Protein AF-A0A4P2R3R5-F1 (afdb_monomer_lite)

Sequence (66 aa):
MAGAGLAWVFDFTIAPELASGALVTVLDELAADERPIHALYRSPRHVIPRVRVFLDFAAALLAPPA

Radius of gyration: 17.05 Å; chains: 1; bounding box: 36×23×50 Å

pLDDT: mean 86.43, std 9.36, range [52.41, 95.44]

Secondary structure (DSSP, 8-state):
----------GGGSHHHHHHTSS----GGGPPPP----------SS--HHHHHHHHHHHHHSPPP-

InterPro domains:
  IPR005119 LysR, substrate-binding [PF03466] (2-60)
  IPR058163 LysR-type transcriptional regulator, proteobacterial-type [PTHR30537] (1-63)

Structure (mmCIF, N/CA/C/O backbone):
data_AF-A0A4P2R3R5-F1
#
_entry.id   AF-A0A4P2R3R5-F1
#
loop_
_atom_site.group_PDB
_atom_site.id
_atom_site.type_symbol
_atom_site.label_atom_id
_atom_site.label_alt_id
_atom_site.label_comp_id
_atom_site.label_asym_id
_atom_site.label_entity_id
_atom_site.label_seq_id
_atom_site.pdbx_PDB_ins_code
_atom_site.Cartn_x
_atom_site.Cartn_y
_atom_site.Cartn_z
_atom_site.occupancy
_atom_site.B_iso_or_equiv
_atom_site.auth_seq_id
_atom_site.auth_comp_id
_atom_site.auth_asym_id
_atom_site.auth_atom_id
_atom_site.pdbx_PDB_model_num
ATOM 1 N N . MET A 1 1 ? 1.060 8.234 19.250 1.00 60.09 1 MET A N 1
ATOM 2 C CA . MET A 1 1 ? -0.123 9.121 19.128 1.00 60.09 1 MET A CA 1
ATOM 3 C C . MET A 1 1 ? -0.913 9.056 20.430 1.00 60.09 1 MET A C 1
ATOM 5 O O . MET A 1 1 ? -1.034 7.970 20.970 1.00 60.09 1 MET A O 1
ATOM 9 N N . ALA A 1 2 ? -1.391 10.178 20.976 1.00 77.44 2 ALA A N 1
ATOM 10 C CA . ALA A 1 2 ? -1.958 10.249 22.335 1.00 77.44 2 ALA A CA 1
ATOM 11 C C . ALA A 1 2 ? -3.497 10.095 22.404 1.00 77.44 2 ALA A C 1
ATOM 13 O O . ALA A 1 2 ? -4.122 10.648 23.300 1.00 77.44 2 ALA A O 1
ATOM 14 N N . GLY A 1 3 ? -4.126 9.404 21.443 1.00 80.00 3 GLY A N 1
ATOM 15 C CA . GLY A 1 3 ? -5.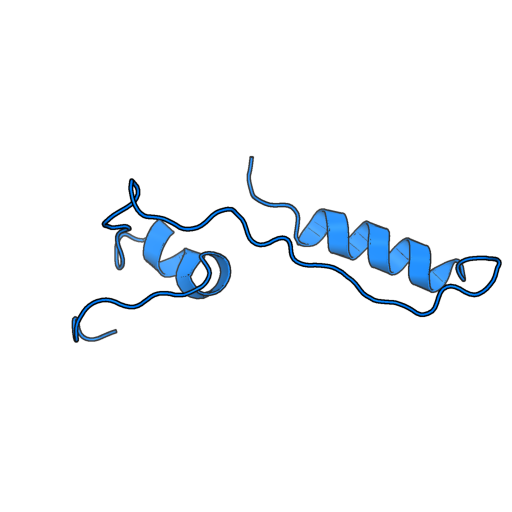588 9.218 21.437 1.00 80.00 3 GLY A CA 1
ATOM 16 C C . GLY A 1 3 ? -6.395 10.508 21.224 1.00 80.00 3 GLY A C 1
ATOM 17 O O . GLY A 1 3 ? -7.488 10.647 21.757 1.00 80.00 3 GLY A O 1
ATOM 18 N N . ALA A 1 4 ? -5.857 11.465 20.461 1.00 88.25 4 ALA A N 1
ATOM 19 C CA . ALA A 1 4 ? -6.453 12.793 20.276 1.00 88.25 4 ALA A CA 1
ATOM 20 C C . ALA A 1 4 ? -7.708 12.820 19.374 1.00 88.25 4 ALA A C 1
ATOM 22 O O . ALA A 1 4 ? -8.325 13.873 19.231 1.00 88.25 4 ALA A O 1
ATOM 23 N N . GLY A 1 5 ? -8.079 11.694 18.756 1.00 91.12 5 GLY A N 1
ATOM 24 C CA . GLY A 1 5 ? -9.257 11.583 17.897 1.00 91.12 5 GLY A CA 1
ATOM 25 C C . GLY A 1 5 ? -9.040 10.670 16.692 1.00 91.12 5 GLY A C 1
ATOM 26 O O . GLY A 1 5 ? -8.167 9.803 16.706 1.00 91.12 5 GLY A O 1
ATOM 27 N N . LEU A 1 6 ? -9.856 10.889 15.659 1.00 93.56 6 LEU A N 1
ATOM 28 C CA . LEU A 1 6 ? -9.813 10.175 14.382 1.00 93.56 6 LEU A CA 1
ATOM 29 C C . LEU A 1 6 ? -8.985 10.950 13.351 1.00 93.56 6 LEU A C 1
ATOM 31 O O . LEU A 1 6 ? -8.979 12.181 13.346 1.00 93.56 6 LEU A O 1
ATOM 35 N N . ALA A 1 7 ? -8.328 10.224 12.451 1.00 91.69 7 ALA A N 1
ATOM 36 C CA . ALA A 1 7 ? -7.601 10.790 11.323 1.00 91.69 7 ALA A CA 1
ATOM 37 C C . ALA A 1 7 ? -7.897 9.982 10.058 1.00 91.69 7 ALA A C 1
ATOM 39 O O . ALA A 1 7 ? -8.086 8.770 10.123 1.00 91.69 7 ALA A O 1
ATOM 40 N N . TRP A 1 8 ? -7.903 10.659 8.911 1.00 91.19 8 TRP A N 1
ATOM 41 C CA . TRP A 1 8 ? -7.963 10.007 7.609 1.00 91.19 8 TRP A CA 1
ATOM 42 C C . TRP A 1 8 ? -6.603 10.137 6.931 1.00 91.19 8 TRP A C 1
ATOM 44 O O . TRP A 1 8 ? -6.176 11.233 6.567 1.00 91.19 8 TRP A O 1
ATOM 54 N N . VAL A 1 9 ? -5.898 9.015 6.838 1.00 89.69 9 VAL A N 1
ATOM 55 C CA . VAL A 1 9 ? -4.521 8.920 6.345 1.00 89.69 9 VAL A CA 1
ATOM 56 C C . VAL A 1 9 ? -4.383 7.696 5.446 1.00 89.69 9 VAL A C 1
ATOM 58 O O . VAL A 1 9 ? -5.284 6.862 5.390 1.00 89.69 9 VAL A O 1
ATOM 61 N N . PHE A 1 10 ? -3.258 7.585 4.743 1.00 88.31 10 PHE A N 1
ATOM 62 C CA . PHE A 1 10 ? -2.947 6.375 3.990 1.00 88.31 10 PHE A CA 1
ATOM 63 C C . PHE A 1 10 ? -2.445 5.272 4.921 1.00 88.31 10 PHE A C 1
ATOM 65 O O . PHE A 1 10 ? -1.625 5.528 5.805 1.00 88.31 10 PHE A O 1
ATOM 72 N N . ASP A 1 11 ? -2.889 4.048 4.677 1.00 88.19 11 ASP A N 1
ATOM 73 C CA . ASP A 1 11 ? -2.523 2.844 5.425 1.00 88.19 11 ASP A CA 1
ATOM 74 C C . ASP A 1 11 ? -1.005 2.650 5.564 1.00 88.19 11 ASP A C 1
ATOM 76 O O . ASP A 1 11 ? -0.510 2.401 6.663 1.00 88.19 11 ASP A O 1
ATOM 80 N N . PHE A 1 12 ? -0.238 2.874 4.496 1.00 86.50 12 PHE A N 1
ATOM 81 C CA . PHE A 1 12 ? 1.213 2.692 4.484 1.00 86.50 12 PHE A CA 1
ATOM 82 C C . PHE A 1 12 ? 1.946 3.640 5.442 1.00 86.50 12 PHE A C 1
ATOM 84 O O . PHE A 1 12 ? 3.073 3.355 5.843 1.00 86.50 12 PHE A O 1
ATOM 91 N N . THR A 1 13 ? 1.328 4.763 5.824 1.00 89.69 13 THR A N 1
ATOM 92 C CA . THR A 1 13 ? 1.917 5.700 6.795 1.00 89.69 13 THR A CA 1
ATOM 93 C C . THR A 1 13 ? 1.768 5.242 8.241 1.00 89.69 13 THR A C 1
ATOM 95 O O . THR A 1 13 ? 2.496 5.738 9.097 1.00 89.69 13 THR A O 1
ATOM 98 N N . ILE A 1 14 ? 0.849 4.306 8.501 1.00 92.56 14 ILE A N 1
ATOM 99 C CA . ILE A 1 14 ? 0.481 3.818 9.837 1.00 92.56 14 ILE A CA 1
ATOM 100 C C . ILE A 1 14 ? 0.480 2.283 9.926 1.00 92.56 14 ILE A C 1
ATOM 102 O O . ILE A 1 14 ? -0.108 1.694 10.834 1.00 92.56 14 ILE A O 1
ATOM 106 N N . ALA A 1 15 ? 1.142 1.613 8.978 1.00 91.31 15 ALA A N 1
ATOM 107 C CA . ALA A 1 15 ? 1.205 0.156 8.909 1.00 91.31 15 ALA A CA 1
ATOM 108 C C . ALA A 1 15 ? 1.765 -0.496 10.195 1.00 91.31 15 ALA A C 1
ATOM 110 O O . ALA A 1 15 ? 1.177 -1.479 10.652 1.00 91.31 15 ALA A O 1
ATOM 111 N N . PRO A 1 16 ? 2.832 0.027 10.842 1.00 92.94 16 PRO A N 1
ATOM 112 C CA . PRO A 1 16 ? 3.312 -0.511 12.119 1.00 92.94 16 PRO A CA 1
ATOM 113 C C . PRO A 1 16 ? 2.280 -0.399 13.251 1.00 92.94 16 PRO A C 1
ATOM 115 O O . PRO A 1 16 ? 2.170 -1.285 14.101 1.00 92.94 16 PRO A O 1
ATOM 118 N N . GLU A 1 17 ? 1.513 0.685 13.280 1.00 93.69 17 GLU A N 1
ATOM 119 C CA . GLU A 1 17 ? 0.498 0.942 14.294 1.00 93.69 17 GLU A CA 1
ATOM 120 C C . GLU A 1 17 ? -0.735 0.059 14.109 1.00 93.69 17 GLU A C 1
ATOM 122 O O . GLU A 1 17 ? -1.276 -0.416 15.107 1.00 93.69 17 GLU A O 1
A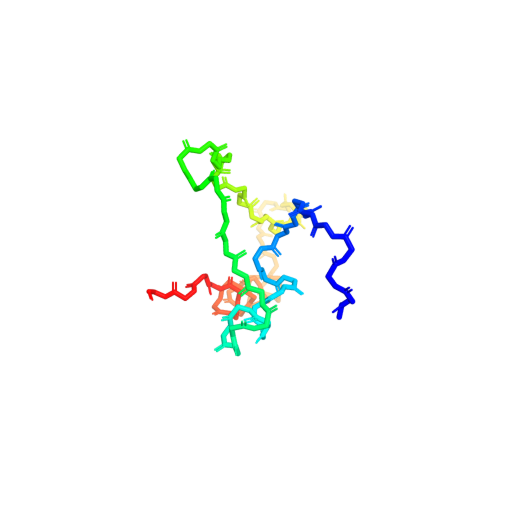TOM 127 N N . LEU A 1 18 ? -1.133 -0.224 12.864 1.00 93.00 18 LEU A N 1
ATOM 128 C CA . LEU A 1 18 ? -2.158 -1.233 12.581 1.00 93.00 18 LEU A CA 1
ATOM 129 C C . LEU A 1 18 ? -1.674 -2.629 12.977 1.00 93.00 18 LEU A C 1
ATOM 131 O O . LEU A 1 18 ? -2.385 -3.352 13.669 1.00 93.00 18 LEU A O 1
ATOM 135 N N . ALA A 1 19 ? -0.443 -2.992 12.602 1.00 93.69 19 ALA A N 1
ATOM 136 C CA . ALA A 1 19 ? 0.121 -4.306 12.910 1.00 93.69 19 ALA A CA 1
ATOM 137 C C . ALA A 1 19 ? 0.280 -4.549 14.422 1.00 93.69 19 ALA A C 1
ATOM 139 O O . ALA A 1 19 ? 0.109 -5.671 14.894 1.00 93.69 19 ALA A O 1
ATOM 140 N N . SER A 1 20 ? 0.595 -3.505 15.191 1.00 95.44 20 SER A N 1
ATOM 141 C CA . SER A 1 20 ? 0.702 -3.578 16.656 1.00 95.44 20 SER A CA 1
ATOM 142 C C . SER A 1 20 ? -0.634 -3.421 17.389 1.00 95.44 20 SER A C 1
ATOM 144 O O . SER A 1 20 ? -0.674 -3.615 18.604 1.00 95.44 20 SER A 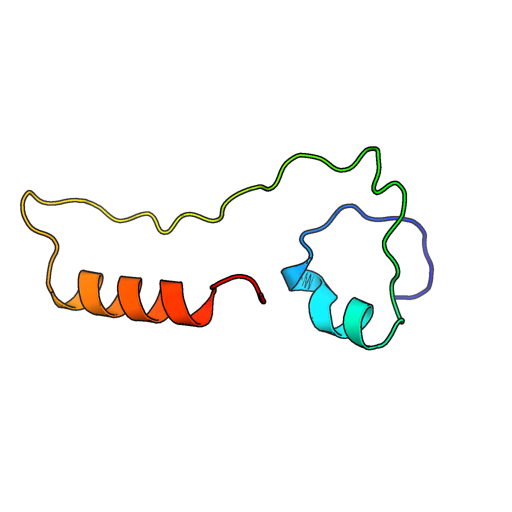O 1
ATOM 146 N N . GLY A 1 21 ? -1.715 -3.054 16.691 1.00 94.06 21 GLY A N 1
ATOM 147 C CA . GLY A 1 21 ? -3.007 -2.723 17.299 1.00 94.06 21 GLY A CA 1
ATOM 148 C C . GLY A 1 21 ? -3.016 -1.392 18.062 1.00 94.06 21 GLY A C 1
ATOM 149 O O . GLY A 1 21 ? -3.956 -1.112 18.805 1.00 94.06 21 GLY A O 1
ATOM 150 N N . ALA A 1 22 ? -1.980 -0.562 17.900 1.00 93.88 22 ALA A N 1
ATOM 151 C CA . ALA A 1 22 ? -1.928 0.785 18.466 1.00 93.88 22 ALA A CA 1
ATOM 152 C C . ALA A 1 22 ? -2.919 1.743 17.778 1.00 93.88 22 ALA A C 1
ATOM 154 O O . ALA A 1 22 ? -3.340 2.733 18.381 1.00 93.88 22 ALA A O 1
ATOM 155 N N . LEU A 1 23 ? -3.287 1.445 16.529 1.00 94.50 23 LEU A N 1
ATOM 156 C CA . LEU A 1 23 ? -4.400 2.050 15.805 1.00 94.50 23 LEU A CA 1
ATOM 157 C C . LEU A 1 23 ? -5.355 0.965 15.301 1.00 94.50 23 LEU A C 1
ATOM 159 O O . LEU A 1 23 ? -4.961 -0.178 15.087 1.00 94.50 23 LEU A O 1
ATOM 163 N N . VAL A 1 24 ? -6.608 1.358 15.081 1.00 93.38 24 VAL A N 1
ATOM 164 C CA . VAL A 1 24 ? -7.658 0.517 14.498 1.00 93.38 24 VAL A CA 1
ATOM 165 C C . VAL A 1 24 ? -8.363 1.281 13.385 1.00 93.38 24 VAL A C 1
ATOM 167 O O . VAL A 1 24 ? -8.479 2.509 13.454 1.00 93.38 24 VAL A O 1
ATOM 170 N N . THR A 1 25 ? -8.829 0.564 12.364 1.00 94.19 25 THR A N 1
ATOM 171 C CA . THR A 1 25 ? -9.699 1.137 11.335 1.00 94.19 25 THR A CA 1
ATOM 172 C C . THR A 1 25 ? -11.117 1.290 11.884 1.00 94.19 25 THR A C 1
ATOM 174 O O . THR A 1 25 ? -11.547 0.550 12.771 1.00 94.19 25 THR A O 1
ATOM 177 N N . VAL A 1 26 ? -11.827 2.312 11.412 1.00 93.56 26 VAL A N 1
ATOM 178 C CA . VAL A 1 26 ? -13.223 2.585 11.766 1.00 93.56 26 VAL A CA 1
ATOM 179 C C . VAL A 1 26 ? -13.934 3.153 10.546 1.00 93.56 26 VAL A C 1
ATOM 181 O O . VAL A 1 26 ? -13.299 3.778 9.701 1.00 93.56 26 VAL A O 1
ATOM 184 N N . LEU A 1 27 ? -15.264 3.016 10.508 1.00 93.75 27 LEU A N 1
ATOM 185 C CA . LEU A 1 27 ? -16.098 3.498 9.399 1.00 93.75 27 LEU A CA 1
ATOM 186 C C . LEU A 1 27 ? -15.725 2.859 8.047 1.00 93.75 27 LEU A C 1
ATOM 188 O O . LEU A 1 27 ? -15.850 3.510 7.014 1.00 93.75 27 LEU A O 1
ATOM 192 N N . ASP A 1 28 ? -15.301 1.593 8.047 1.00 90.94 28 ASP A N 1
ATOM 193 C CA . ASP A 1 28 ? -14.828 0.893 6.842 1.00 90.94 28 ASP A CA 1
ATOM 194 C C . ASP A 1 28 ? -15.895 0.836 5.729 1.00 90.94 28 ASP A C 1
ATOM 196 O O . ASP A 1 28 ? -15.571 0.910 4.550 1.00 90.94 28 ASP A O 1
ATOM 200 N N . GLU A 1 29 ? -17.184 0.817 6.089 1.00 92.19 29 GLU A N 1
ATOM 201 C CA . GLU A 1 29 ? -18.311 0.880 5.140 1.00 92.19 29 GLU A CA 1
ATOM 202 C C . GLU A 1 29 ? -18.432 2.225 4.403 1.00 92.19 29 GLU A C 1
ATOM 204 O O . GLU A 1 29 ? -19.093 2.318 3.370 1.00 92.19 29 GLU A O 1
ATOM 209 N N . LEU A 1 30 ? -17.817 3.278 4.944 1.00 90.44 30 LEU A N 1
ATOM 210 C CA . LEU A 1 30 ? -17.795 4.630 4.383 1.00 90.44 30 LEU A CA 1
ATOM 211 C C . LEU A 1 30 ? -16.414 4.991 3.818 1.00 90.44 30 LEU A C 1
ATOM 213 O O . LEU A 1 30 ? -16.181 6.153 3.470 1.00 90.44 30 LEU A O 1
ATOM 217 N N . ALA A 1 31 ? -15.486 4.031 3.764 1.00 85.56 31 ALA A N 1
ATOM 218 C CA . ALA A 1 31 ? -14.155 4.254 3.228 1.00 85.56 31 ALA A CA 1
ATOM 219 C C . ALA A 1 31 ? -14.230 4.653 1.746 1.00 85.56 31 ALA A C 1
ATOM 221 O O . ALA A 1 31 ? -15.062 4.166 0.983 1.00 85.56 31 ALA A O 1
ATOM 222 N N . ALA A 1 32 ? -13.353 5.573 1.339 1.00 81.00 32 ALA A N 1
ATOM 223 C CA . ALA A 1 32 ? -13.223 5.931 -0.066 1.00 81.00 32 ALA A CA 1
ATOM 224 C C . ALA A 1 32 ? -12.559 4.796 -0.853 1.00 81.00 32 ALA A C 1
ATOM 226 O O . ALA A 1 32 ? -11.766 4.039 -0.294 1.00 81.00 32 ALA A O 1
ATOM 227 N N . ASP A 1 33 ? -12.818 4.760 -2.161 1.00 81.88 33 ASP A N 1
ATOM 228 C CA . ASP A 1 33 ? -12.151 3.836 -3.076 1.00 81.88 33 ASP A CA 1
ATOM 229 C C . ASP A 1 33 ? -10.622 3.916 -2.960 1.00 81.88 33 ASP A C 1
ATOM 231 O O . ASP A 1 33 ? -10.045 4.978 -2.674 1.00 81.88 33 ASP A O 1
ATOM 235 N N . GLU A 1 34 ? -9.966 2.787 -3.241 1.00 79.75 34 GLU A N 1
ATOM 236 C CA . GLU A 1 34 ? -8.512 2.702 -3.307 1.00 79.75 34 GLU A CA 1
ATOM 237 C C . GLU A 1 34 ? -7.941 3.798 -4.211 1.00 79.75 34 GLU A C 1
ATOM 239 O O . GLU A 1 34 ? -8.354 3.998 -5.357 1.00 79.75 34 GLU A O 1
ATOM 244 N N . ARG A 1 35 ? -6.949 4.519 -3.683 1.00 81.81 35 ARG A N 1
ATOM 245 C CA . ARG A 1 35 ? -6.242 5.565 -4.421 1.00 81.81 35 ARG A CA 1
ATOM 246 C C . ARG A 1 35 ? -4.916 5.005 -4.921 1.00 81.81 35 ARG A C 1
ATOM 248 O O . ARG A 1 35 ? -3.976 4.921 -4.130 1.00 81.81 35 ARG A O 1
ATOM 255 N N . PRO A 1 36 ? -4.806 4.643 -6.210 1.00 83.06 36 PRO A N 1
ATOM 256 C CA . PRO A 1 36 ? -3.574 4.079 -6.732 1.00 83.06 36 PRO A CA 1
ATOM 257 C C . PRO A 1 36 ? -2.438 5.106 -6.687 1.00 83.06 36 PRO A C 1
ATOM 259 O O . PRO A 1 36 ? -2.608 6.282 -7.021 1.00 83.06 36 PRO A O 1
ATOM 262 N N . ILE A 1 37 ? -1.249 4.641 -6.306 1.00 86.00 37 ILE A N 1
ATOM 263 C CA . ILE A 1 37 ? -0.014 5.424 -6.376 1.00 86.00 37 ILE A CA 1
ATOM 264 C C . ILE A 1 37 ? 0.632 5.169 -7.739 1.00 86.00 37 ILE A C 1
ATOM 266 O O . ILE A 1 37 ? 0.896 4.029 -8.116 1.00 86.00 37 ILE A O 1
ATOM 270 N N . HIS A 1 38 ? 0.913 6.238 -8.488 1.00 88.25 38 HIS A N 1
ATOM 271 C CA . HIS A 1 38 ? 1.490 6.144 -9.828 1.00 88.25 38 HIS A CA 1
ATOM 272 C C . HIS A 1 38 ? 2.926 6.669 -9.875 1.00 88.25 38 HIS A 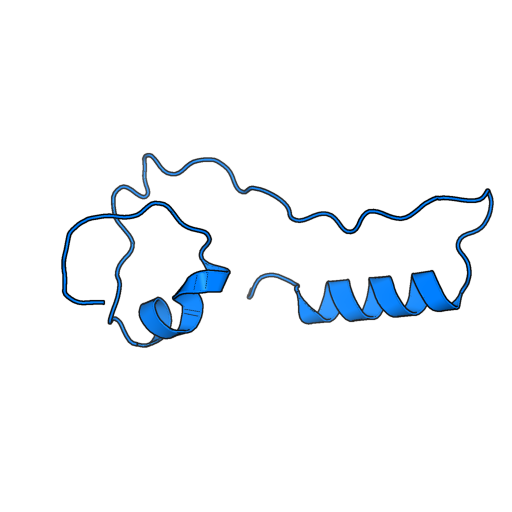C 1
ATOM 274 O O . HIS A 1 38 ? 3.215 7.781 -9.432 1.00 88.25 38 HIS A O 1
ATOM 280 N N . ALA A 1 39 ? 3.818 5.905 -10.506 1.00 89.56 39 ALA A N 1
ATOM 281 C CA . ALA A 1 39 ? 5.147 6.379 -10.871 1.00 89.56 39 ALA A CA 1
ATOM 282 C C . ALA A 1 39 ? 5.079 7.160 -12.194 1.00 89.56 39 ALA A C 1
ATOM 284 O O . ALA A 1 39 ? 4.880 6.584 -13.266 1.00 89.56 39 ALA A O 1
ATOM 285 N N . LEU A 1 40 ? 5.254 8.481 -12.126 1.00 90.44 40 LEU A N 1
ATOM 286 C CA . LEU A 1 40 ? 5.266 9.344 -13.306 1.00 90.44 40 LEU A CA 1
ATOM 287 C C . LEU A 1 40 ? 6.686 9.506 -13.849 1.00 90.44 40 LEU A C 1
ATOM 289 O O . LEU A 1 40 ? 7.616 9.864 -13.129 1.00 90.44 40 LEU A O 1
ATOM 293 N N . TYR A 1 41 ? 6.842 9.298 -15.151 1.00 86.44 41 TYR A N 1
ATOM 294 C CA . TYR A 1 41 ? 8.091 9.529 -15.864 1.00 86.44 41 TYR A CA 1
ATOM 295 C C . TYR A 1 41 ? 7.788 10.089 -17.253 1.00 86.44 41 TYR A C 1
ATOM 297 O O . TYR A 1 41 ? 6.727 9.845 -17.828 1.00 86.44 41 TYR A O 1
ATOM 305 N N . ARG A 1 42 ? 8.717 10.865 -17.819 1.00 80.88 42 ARG A N 1
ATOM 306 C CA . ARG A 1 42 ? 8.596 11.266 -19.225 1.00 80.88 42 ARG A CA 1
ATOM 307 C C . ARG A 1 42 ? 8.738 10.019 -20.083 1.00 80.88 42 ARG A C 1
ATOM 309 O O . ARG A 1 42 ? 9.737 9.322 -19.948 1.00 80.88 42 ARG A O 1
ATOM 316 N N . SER A 1 43 ? 7.790 9.787 -20.983 1.00 68.94 43 SER A N 1
ATOM 317 C CA . SER A 1 43 ? 7.883 8.734 -21.993 1.00 68.94 43 SER A CA 1
ATOM 318 C C . SER A 1 43 ? 8.505 9.292 -23.280 1.00 68.94 43 SER A C 1
ATOM 320 O O . SER A 1 43 ? 7.773 9.789 -24.139 1.00 68.94 43 SER A O 1
ATOM 322 N N . PRO A 1 44 ? 9.836 9.235 -23.486 1.00 67.94 44 PRO A N 1
ATOM 323 C CA . PRO A 1 44 ? 10.363 9.235 -24.845 1.00 67.94 44 PRO A CA 1
ATOM 324 C C . PRO A 1 44 ? 9.795 8.021 -25.598 1.00 67.94 44 PRO A C 1
ATOM 326 O O . PRO A 1 44 ? 9.349 7.061 -24.974 1.00 67.94 44 PRO A O 1
ATOM 329 N N . ARG A 1 45 ? 9.820 8.035 -26.940 1.00 68.44 45 ARG A N 1
ATOM 330 C CA . ARG A 1 45 ? 9.324 6.917 -27.779 1.00 68.44 45 ARG A CA 1
ATOM 331 C C . ARG A 1 45 ? 9.831 5.529 -27.335 1.00 68.44 45 ARG A C 1
ATOM 333 O O . ARG A 1 45 ? 9.162 4.542 -27.600 1.00 68.44 45 ARG A O 1
ATOM 340 N N . HIS A 1 46 ? 10.977 5.466 -26.650 1.00 74.69 46 HIS A N 1
ATOM 341 C CA . HIS A 1 46 ? 11.510 4.265 -26.009 1.00 74.69 46 HIS A CA 1
ATOM 342 C C . HIS A 1 46 ? 11.866 4.555 -24.547 1.00 74.69 46 HIS A C 1
ATOM 344 O O . HIS A 1 46 ? 12.627 5.485 -24.278 1.00 74.69 46 HIS A O 1
ATOM 350 N N . VAL A 1 47 ? 11.364 3.750 -23.607 1.00 73.62 47 VAL A N 1
ATOM 351 C CA . VAL A 1 47 ? 11.755 3.837 -22.190 1.00 73.62 47 VAL A CA 1
ATOM 352 C C . VAL A 1 47 ? 13.239 3.499 -22.057 1.00 73.62 47 VAL A C 1
ATOM 354 O O . VAL A 1 47 ? 13.695 2.460 -22.531 1.00 73.62 47 VAL A O 1
ATOM 357 N N . ILE A 1 48 ? 14.005 4.372 -21.400 1.00 86.69 48 ILE A N 1
ATOM 358 C CA . ILE A 1 48 ? 15.430 4.141 -21.142 1.00 86.69 48 ILE A CA 1
ATOM 359 C C . ILE A 1 48 ? 15.562 2.909 -20.223 1.00 86.69 48 ILE A C 1
ATOM 361 O O . ILE A 1 48 ? 14.920 2.900 -19.170 1.00 86.69 48 ILE A O 1
ATOM 365 N N . PRO A 1 49 ? 16.409 1.904 -20.536 1.00 90.38 49 PRO A N 1
ATOM 366 C CA . PRO A 1 49 ? 16.489 0.651 -19.774 1.00 90.38 49 PRO A CA 1
ATOM 367 C C . PRO A 1 49 ? 16.655 0.831 -18.261 1.00 90.38 49 PRO A C 1
ATOM 369 O O . PRO A 1 49 ? 16.000 0.153 -17.479 1.00 90.38 49 PRO A O 1
ATOM 372 N N . ARG A 1 50 ? 17.461 1.810 -17.828 1.00 90.94 50 ARG A N 1
ATOM 373 C CA . ARG A 1 50 ? 17.645 2.121 -16.401 1.00 90.94 50 ARG A CA 1
ATOM 374 C C . ARG A 1 50 ? 16.354 2.577 -15.711 1.00 90.94 50 ARG A C 1
ATOM 376 O O . ARG A 1 50 ? 16.144 2.242 -14.553 1.00 90.94 50 ARG A O 1
ATOM 383 N N . VAL A 1 51 ? 15.496 3.326 -16.409 1.00 91.44 51 VAL A N 1
ATOM 384 C CA . VAL A 1 51 ? 14.182 3.733 -15.883 1.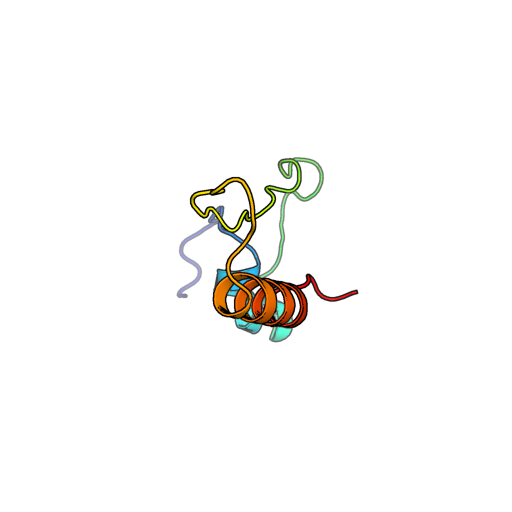00 91.44 51 VAL A CA 1
ATOM 385 C C . VAL A 1 51 ? 13.279 2.513 -15.772 1.00 91.44 51 VAL A C 1
ATOM 387 O O . VAL A 1 51 ? 12.644 2.337 -14.743 1.00 91.44 51 VAL A O 1
ATOM 390 N N . ARG A 1 52 ? 13.270 1.641 -16.787 1.00 90.06 52 ARG A N 1
ATOM 391 C CA . ARG A 1 52 ? 12.478 0.406 -16.757 1.00 90.06 52 ARG A CA 1
ATOM 392 C C . ARG A 1 52 ? 12.853 -0.480 -15.570 1.00 90.06 52 ARG A C 1
ATOM 394 O O . ARG A 1 52 ? 11.977 -0.813 -14.787 1.00 90.06 52 ARG A O 1
ATOM 401 N N . VAL A 1 53 ? 14.143 -0.761 -15.387 1.00 94.31 53 VAL A N 1
ATOM 402 C CA . VAL A 1 53 ? 14.632 -1.575 -14.261 1.00 94.31 53 VAL A CA 1
ATOM 403 C C . VAL A 1 53 ? 14.264 -0.951 -12.912 1.00 94.31 53 VAL A C 1
ATOM 405 O O . VAL A 1 53 ? 13.867 -1.665 -11.997 1.00 94.31 53 VAL A O 1
ATOM 408 N N . PHE A 1 54 ? 14.354 0.376 -12.779 1.00 93.44 54 PHE A N 1
ATOM 409 C CA . PHE A 1 54 ? 13.931 1.058 -11.555 1.00 93.44 54 PHE A CA 1
ATOM 410 C C . PHE A 1 54 ? 12.423 0.934 -11.305 1.00 93.44 54 PHE A C 1
ATOM 412 O O . PHE A 1 54 ? 12.019 0.674 -10.177 1.00 93.44 54 PHE A O 1
ATOM 419 N N . LEU A 1 55 ? 11.596 1.108 -12.341 1.00 93.06 55 LEU A N 1
ATOM 420 C CA . LEU A 1 55 ? 10.144 0.966 -12.228 1.00 93.06 55 LEU A CA 1
ATOM 421 C C . LEU A 1 55 ? 9.751 -0.465 -11.849 1.00 93.06 55 LEU A C 1
ATOM 423 O O . LEU A 1 55 ? 8.910 -0.631 -10.973 1.00 93.06 55 LEU A O 1
ATOM 427 N N . ASP A 1 56 ? 10.387 -1.473 -12.449 1.00 93.31 56 ASP A N 1
ATOM 428 C CA . ASP A 1 56 ? 10.136 -2.883 -12.130 1.00 93.31 56 ASP A CA 1
ATOM 429 C C . ASP A 1 56 ? 10.518 -3.190 -10.665 1.00 93.31 56 ASP A C 1
ATOM 431 O O . ASP A 1 56 ? 9.753 -3.824 -9.938 1.00 93.31 56 ASP A O 1
ATOM 435 N N . PHE A 1 57 ? 11.661 -2.672 -10.195 1.00 94.81 57 PHE A N 1
ATOM 436 C CA . PHE A 1 57 ? 12.074 -2.772 -8.790 1.00 94.81 57 PHE A CA 1
ATOM 437 C C . PHE A 1 57 ? 11.089 -2.078 -7.839 1.00 94.81 57 PHE A C 1
ATOM 439 O O . PHE A 1 57 ? 10.670 -2.667 -6.845 1.00 94.81 57 PHE A O 1
ATOM 446 N N . ALA A 1 58 ? 10.710 -0.834 -8.140 1.00 93.75 58 ALA A N 1
ATOM 447 C CA . ALA A 1 58 ? 9.806 -0.056 -7.302 1.00 93.75 58 ALA A CA 1
ATOM 448 C C . ALA A 1 58 ? 8.409 -0.688 -7.242 1.00 93.75 58 ALA A C 1
ATOM 450 O O . ALA A 1 58 ? 7.819 -0.738 -6.168 1.00 93.75 58 ALA A O 1
ATOM 451 N N . ALA A 1 59 ? 7.904 -1.211 -8.363 1.00 91.06 59 ALA A N 1
ATOM 452 C CA . ALA A 1 59 ? 6.625 -1.909 -8.414 1.00 91.06 59 ALA A CA 1
ATOM 453 C C . ALA A 1 59 ? 6.628 -3.174 -7.547 1.00 91.06 59 ALA A C 1
ATOM 455 O O . ALA A 1 59 ? 5.654 -3.426 -6.849 1.00 91.06 59 ALA A O 1
ATOM 456 N N . ALA A 1 60 ? 7.724 -3.940 -7.544 1.00 92.00 60 ALA A N 1
ATOM 457 C CA . ALA A 1 60 ? 7.856 -5.107 -6.675 1.00 92.00 60 ALA A CA 1
ATOM 458 C C . ALA A 1 60 ? 7.974 -4.724 -5.189 1.00 92.00 60 ALA A C 1
ATOM 460 O O . ALA A 1 60 ? 7.404 -5.396 -4.335 1.00 92.00 60 ALA A O 1
ATOM 461 N N . LEU A 1 61 ? 8.701 -3.645 -4.877 1.00 90.31 61 LEU A N 1
ATOM 462 C CA . LEU A 1 61 ? 8.904 -3.171 -3.505 1.00 90.31 61 LEU A CA 1
ATOM 463 C C . LEU A 1 61 ? 7.639 -2.553 -2.888 1.00 90.31 61 LEU A C 1
ATOM 465 O O . LEU A 1 61 ? 7.430 -2.671 -1.685 1.00 90.31 61 LEU A O 1
ATOM 469 N N . LEU A 1 62 ? 6.839 -1.857 -3.6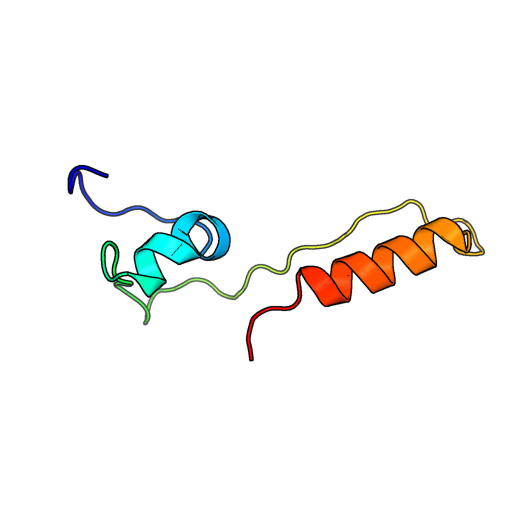97 1.00 87.19 62 LEU A N 1
ATOM 470 C CA . LEU A 1 62 ? 5.659 -1.099 -3.267 1.00 87.19 62 LEU A CA 1
ATOM 471 C C . LEU A 1 62 ? 4.342 -1.832 -3.550 1.00 87.19 62 LEU A C 1
ATOM 473 O O . LEU A 1 62 ? 3.277 -1.233 -3.407 1.00 87.19 62 LEU A O 1
ATOM 477 N N . ALA A 1 63 ? 4.399 -3.090 -3.992 1.00 80.69 63 ALA A N 1
ATOM 478 C CA . ALA A 1 63 ? 3.199 -3.884 -4.198 1.00 80.69 63 ALA A CA 1
ATOM 479 C C . ALA A 1 63 ? 2.431 -3.999 -2.869 1.00 80.69 63 ALA A C 1
ATOM 481 O O . ALA A 1 63 ? 3.056 -4.287 -1.841 1.00 80.69 63 ALA A O 1
ATOM 482 N N . PRO A 1 64 ? 1.105 -3.769 -2.864 1.00 68.44 64 PRO A N 1
ATOM 483 C CA . PRO A 1 64 ? 0.311 -3.979 -1.666 1.00 68.44 64 PRO A CA 1
ATOM 484 C C . PRO A 1 64 ? 0.472 -5.432 -1.185 1.00 68.44 64 PRO A C 1
ATOM 486 O O . PRO A 1 64 ? 0.608 -6.339 -2.016 1.00 68.44 64 PRO A O 1
ATOM 489 N N . PRO A 1 65 ? 0.509 -5.665 0.139 1.00 62.47 65 PRO A N 1
ATOM 490 C CA . PRO A 1 65 ? 0.524 -7.018 0.681 1.00 62.47 65 PRO A CA 1
ATOM 491 C C . PRO A 1 65 ? -0.720 -7.785 0.204 1.00 62.47 65 PRO A C 1
ATOM 493 O O . PRO A 1 65 ? -1.800 -7.205 0.100 1.00 62.47 65 PRO A O 1
ATOM 496 N N . ALA A 1 66 ? -0.528 -9.064 -0.134 1.00 52.41 66 ALA A N 1
ATOM 497 C CA . ALA A 1 66 ? -1.579 -9.964 -0.617 1.00 52.41 66 ALA A CA 1
ATOM 498 C C . ALA A 1 66 ? -2.584 -10.354 0.474 1.00 52.41 66 ALA A C 1
ATOM 500 O O . ALA A 1 66 ? -2.166 -10.433 1.654 1.00 52.41 66 ALA A O 1
#

Foldseek 3Di:
DPCPDDDDDDCVVCVVCVVVVVDDDDPPVVDDDDDDDDDDDDDDVDDDVVNVVVVVVVCVVPPPDD

Organism: Sorangium cellulosum (NCBI:txid56)